Protein AF-A0A7T8KDV2-F1 (afdb_monomer)

Mean predicted aligned error: 8.44 Å

Radius of gyration: 12.41 Å; Cα contacts (8 Å, |Δi|>4): 200; chains: 1; bounding box: 33×28×31 Å

Organism: Caligus rogercresseyi (NCBI:txid217165)

Secondary structure (DSSP, 8-state):
-----SEEE-TTS------TTTTTT-TT--EEE--SS------TTTTTT-TT--EEE----SSTTHHHHHHHHHHH-TT--EEEEETTEEEE-S--

Sequence (96 aa):
FLTKLVKIDLSHNHIVSVTKRAFSSQKDLIDLNLENNKVNQINNMTFYGLSNLQVLISDPTTSRPFVDNLFFLRRSFRRLTSLGIESHTWIILPFL

InterPro domains:
  IPR001611 Leucine-rich repeat [PF13855] (4-56)
  IPR032675 Leucine-rich repeat domain superfamily [G3DSA:3.80.10.10] (1-92)

Nearest PDB structures (foldseek):
  5o0o-assembly1_E  TM=8.361E-01  e=2.273E-03  Mus musculus
  7r86-assembly2_B  TM=8.329E-01  e=1.995E-03  Mus musculus
  5o0o-assembly1_H  TM=8.334E-01  e=2.426E-03  Mus musculus
  5o0o-assembly1_D  TM=8.356E-01  e=2.950E-03  Mus musculus
  1ozn-assembly1_A  TM=8.254E-01  e=1.238E-02  Homo sapiens

Structure (mmCIF, N/CA/C/O backbone):
data_AF-A0A7T8KDV2-F1
#
_entry.id   AF-A0A7T8KDV2-F1
#
loop_
_atom_site.group_PDB
_atom_site.id
_atom_site.type_symbol
_atom_site.label_atom_id
_atom_site.label_alt_id
_atom_site.label_comp_id
_atom_site.label_asym_id
_atom_site.label_entity_id
_atom_site.label_seq_id
_atom_site.pdbx_PDB_ins_code
_atom_site.Cartn_x
_atom_site.Cartn_y
_atom_site.Cartn_z
_atom_site.occupancy
_atom_site.B_iso_or_equiv
_atom_site.auth_seq_id
_atom_site.auth_comp_id
_atom_site.auth_asym_id
_atom_site.auth_atom_id
_atom_site.pdbx_PDB_model_num
ATOM 1 N N . PHE A 1 1 ? -16.028 8.573 -0.883 1.00 56.28 1 PHE A N 1
ATOM 2 C CA . PHE A 1 1 ? -14.659 8.399 -0.356 1.00 56.28 1 PHE A CA 1
ATOM 3 C C . PHE A 1 1 ? -14.688 7.374 0.765 1.00 56.28 1 PHE A C 1
ATOM 5 O O . PHE A 1 1 ? -15.468 7.544 1.693 1.00 56.28 1 PHE A O 1
ATOM 12 N N . LEU A 1 2 ? -13.910 6.295 0.654 1.00 68.00 2 LEU A N 1
ATOM 13 C CA . LEU A 1 2 ? -13.855 5.235 1.664 1.00 68.00 2 LEU A CA 1
ATOM 14 C C . LEU A 1 2 ? -12.832 5.625 2.741 1.00 68.00 2 L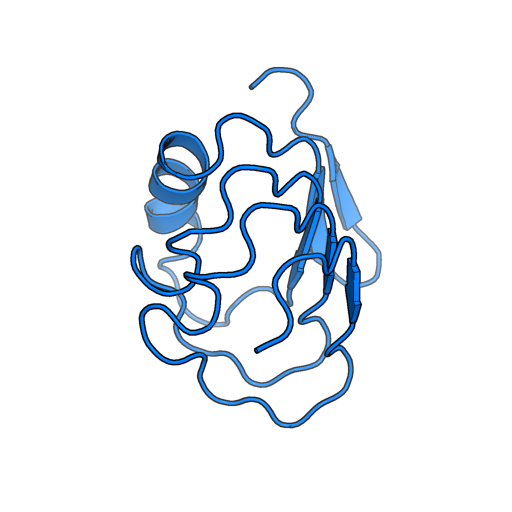EU A C 1
ATOM 16 O O . LEU A 1 2 ? -11.632 5.547 2.505 1.00 68.00 2 LEU A O 1
ATOM 20 N N . THR A 1 3 ? -13.300 6.102 3.895 1.00 80.50 3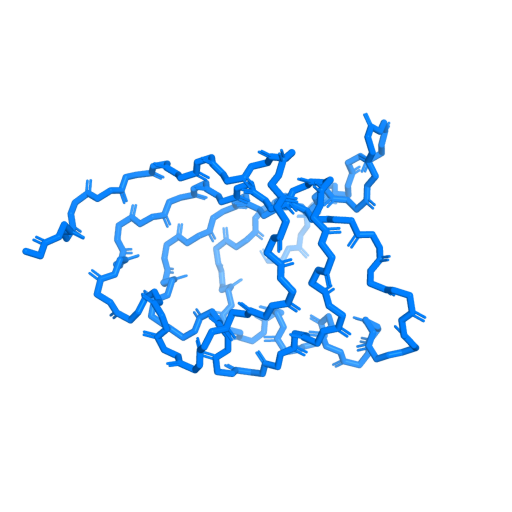 THR A N 1
ATOM 21 C CA . THR A 1 3 ? -12.432 6.622 4.973 1.00 80.50 3 THR A CA 1
ATOM 22 C C . THR A 1 3 ? -12.182 5.629 6.105 1.00 80.50 3 THR A C 1
ATOM 24 O O . THR A 1 3 ? -11.226 5.802 6.848 1.00 80.50 3 THR A O 1
ATOM 27 N N . LYS A 1 4 ? -13.005 4.580 6.216 1.00 85.62 4 LYS A N 1
ATOM 28 C CA . LYS A 1 4 ? -12.988 3.605 7.322 1.00 85.62 4 LYS A CA 1
ATOM 29 C C . LYS A 1 4 ? -12.459 2.226 6.915 1.00 85.62 4 LYS A C 1
ATOM 31 O O . LYS A 1 4 ? -12.851 1.213 7.487 1.00 85.62 4 LYS A O 1
ATOM 36 N N . LEU A 1 5 ? -11.646 2.163 5.861 1.00 87.00 5 LEU A N 1
ATOM 37 C CA . LEU A 1 5 ? -11.054 0.895 5.437 1.00 87.00 5 LEU A CA 1
ATOM 38 C C . LEU A 1 5 ? -10.004 0.469 6.456 1.0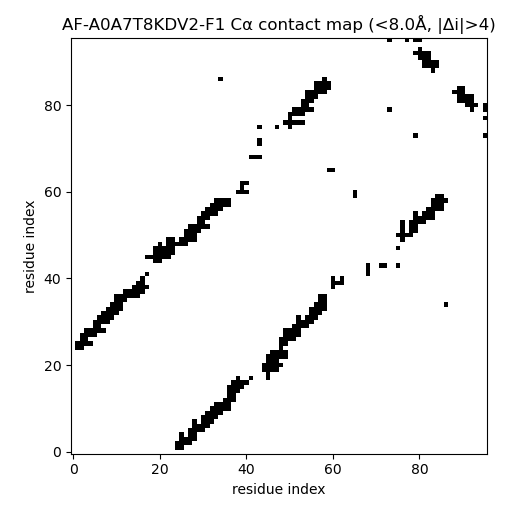0 87.00 5 LEU A C 1
ATOM 40 O O . LEU A 1 5 ? -9.088 1.232 6.737 1.00 87.00 5 LEU A O 1
ATOM 44 N N . VAL A 1 6 ? -10.149 -0.750 6.971 1.00 92.19 6 VAL A N 1
ATOM 45 C CA . VAL A 1 6 ? -9.213 -1.361 7.927 1.00 92.19 6 VAL A CA 1
ATOM 46 C C . VAL A 1 6 ? -8.203 -2.252 7.209 1.00 92.19 6 VAL A C 1
ATOM 48 O O . VAL A 1 6 ? -7.043 -2.317 7.608 1.00 92.19 6 VAL A O 1
ATOM 51 N N . LYS A 1 7 ? -8.628 -2.904 6.123 1.00 92.06 7 LYS A N 1
ATOM 52 C CA . LYS A 1 7 ? -7.792 -3.783 5.308 1.00 92.06 7 LYS A CA 1
ATOM 53 C C . LYS A 1 7 ? -7.999 -3.497 3.829 1.00 92.06 7 LYS A C 1
ATOM 55 O O . LYS A 1 7 ? -9.136 -3.280 3.405 1.00 92.06 7 LYS A O 1
ATOM 60 N N . ILE A 1 8 ? -6.915 -3.502 3.066 1.00 91.94 8 ILE A N 1
ATOM 61 C CA . ILE A 1 8 ? -6.923 -3.399 1.609 1.00 91.94 8 ILE A CA 1
ATOM 62 C C . ILE A 1 8 ? -6.037 -4.512 1.062 1.00 91.94 8 ILE A C 1
ATOM 64 O O . ILE A 1 8 ? -4.836 -4.535 1.320 1.00 91.94 8 ILE A O 1
ATOM 68 N N . ASP A 1 9 ? -6.642 -5.396 0.275 1.00 92.00 9 ASP A N 1
ATOM 69 C CA . ASP A 1 9 ? -5.926 -6.400 -0.502 1.00 92.00 9 ASP A CA 1
ATOM 70 C C . ASP A 1 9 ? -5.957 -6.008 -1.982 1.00 92.00 9 ASP A C 1
ATOM 72 O O . ASP A 1 9 ? -7.020 -5.932 -2.601 1.00 92.00 9 ASP A O 1
ATOM 76 N N . LEU A 1 10 ? -4.784 -5.681 -2.516 1.00 90.88 10 LEU A N 1
ATOM 77 C CA . LEU A 1 10 ? -4.543 -5.382 -3.925 1.00 90.88 10 LEU A CA 1
ATOM 78 C C . LEU A 1 10 ? -3.533 -6.366 -4.520 1.00 90.88 10 LEU A C 1
ATOM 80 O O . LEU A 1 10 ? -2.941 -6.0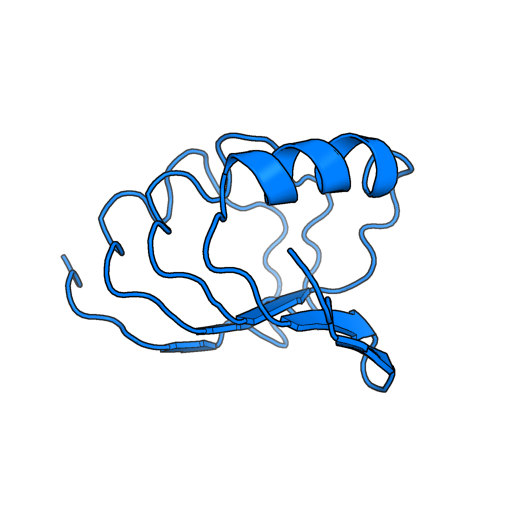79 -5.567 1.00 90.88 10 LEU A O 1
ATOM 84 N N . SER A 1 11 ? -3.318 -7.508 -3.869 1.00 91.19 11 SER A N 1
ATOM 85 C CA . SER A 1 11 ? -2.373 -8.510 -4.339 1.00 91.19 11 SER A CA 1
ATOM 86 C C . SER A 1 11 ? -2.762 -9.077 -5.708 1.00 91.19 11 SER A C 1
ATOM 88 O O . SER A 1 11 ? -3.919 -8.996 -6.127 1.00 91.19 11 SER A O 1
ATOM 90 N N . HIS A 1 12 ? -1.778 -9.611 -6.437 1.00 91.44 12 HIS A N 1
ATOM 91 C CA . HIS A 1 12 ? -1.971 -10.249 -7.748 1.00 91.44 12 HIS A CA 1
ATOM 92 C C . HIS A 1 12 ? -2.616 -9.341 -8.806 1.00 91.44 12 HIS A C 1
ATOM 94 O O . HIS A 1 12 ? -3.396 -9.783 -9.653 1.00 91.44 12 HIS A O 1
ATOM 100 N N . ASN A 1 13 ? -2.273 -8.056 -8.774 1.00 92.25 13 ASN A N 1
ATOM 101 C CA . ASN A 1 13 ? -2.709 -7.087 -9.768 1.00 92.25 13 ASN A CA 1
ATOM 102 C C . ASN A 1 13 ? -1.545 -6.635 -10.662 1.00 92.25 13 ASN A C 1
ATOM 104 O O . ASN A 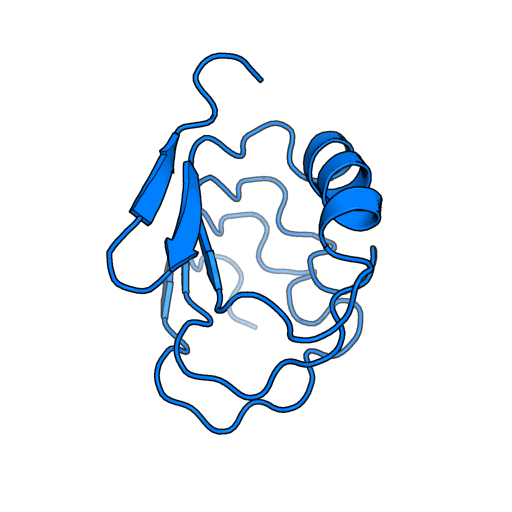1 13 ? -0.394 -7.046 -10.541 1.00 92.25 13 ASN A O 1
ATOM 108 N N . HIS A 1 14 ? -1.859 -5.761 -11.615 1.00 91.88 14 HIS A N 1
ATOM 109 C CA . HIS A 1 14 ? -0.883 -5.179 -12.535 1.00 91.88 14 HIS A CA 1
ATOM 110 C C . HIS A 1 14 ? -0.507 -3.749 -12.131 1.00 91.88 14 HIS A C 1
ATOM 112 O O . HIS A 1 14 ? -0.246 -2.910 -12.993 1.00 91.88 14 HIS A O 1
ATOM 118 N N . ILE A 1 15 ? -0.512 -3.438 -10.829 1.00 88.62 15 ILE A N 1
ATOM 119 C CA . ILE A 1 15 ? -0.218 -2.087 -10.347 1.00 88.62 15 ILE A CA 1
ATOM 120 C C . ILE A 1 15 ? 1.263 -1.807 -10.592 1.00 88.62 15 ILE A C 1
ATOM 122 O O . ILE A 1 15 ? 2.137 -2.438 -10.003 1.00 88.62 15 ILE A O 1
ATOM 126 N N . VAL A 1 16 ? 1.539 -0.861 -11.488 1.00 85.25 16 VAL A N 1
ATOM 127 C CA . VAL A 1 16 ? 2.905 -0.438 -11.837 1.00 85.25 16 VAL A CA 1
ATOM 128 C C . VAL A 1 16 ? 3.375 0.702 -10.937 1.00 85.25 16 VAL A C 1
ATOM 130 O O . VAL A 1 16 ? 4.556 0.812 -10.619 1.00 85.25 16 VAL A O 1
ATOM 133 N N . SER A 1 17 ? 2.455 1.563 -10.504 1.00 82.94 17 SER A N 1
ATOM 134 C CA . SER A 1 17 ? 2.764 2.693 -9.636 1.00 82.94 17 SER A CA 1
ATOM 135 C C . SER A 1 17 ? 1.621 2.987 -8.675 1.00 82.94 17 SER A C 1
ATOM 137 O O . SER A 1 17 ? 0.446 2.798 -8.986 1.00 82.94 17 SER A O 1
ATOM 139 N N . VAL A 1 18 ? 1.986 3.479 -7.494 1.00 84.12 18 VAL A N 1
ATOM 140 C CA . VAL A 1 18 ? 1.051 4.045 -6.525 1.00 84.12 18 VAL A CA 1
ATOM 141 C C . VAL A 1 18 ? 1.258 5.553 -6.534 1.00 84.12 18 VAL A C 1
ATOM 143 O O . VAL A 1 18 ? 2.358 6.047 -6.270 1.00 84.12 18 VAL A O 1
ATOM 146 N N . THR A 1 19 ? 0.208 6.298 -6.874 1.00 83.56 19 THR A N 1
ATOM 147 C CA . THR A 1 19 ? 0.278 7.758 -6.952 1.00 83.56 19 THR A CA 1
ATOM 148 C C . THR A 1 19 ? 0.539 8.374 -5.578 1.00 83.56 19 THR A C 1
ATOM 150 O O . THR A 1 19 ? 0.177 7.835 -4.529 1.00 83.56 19 THR A O 1
ATOM 153 N N . LYS A 1 20 ? 1.188 9.544 -5.568 1.00 83.38 20 LYS A N 1
ATOM 154 C CA . LYS A 1 20 ? 1.448 10.291 -4.331 1.00 83.38 20 LYS A CA 1
ATOM 155 C C . LYS A 1 20 ? 0.131 10.512 -3.586 1.00 83.38 20 LYS A C 1
ATOM 157 O O . LYS A 1 20 ? -0.831 10.979 -4.189 1.00 83.38 20 LYS A O 1
ATOM 162 N N . ARG A 1 21 ? 0.111 10.239 -2.276 1.00 85.44 21 ARG A N 1
ATOM 163 C CA . ARG A 1 21 ? -1.066 10.444 -1.410 1.00 85.44 21 ARG A CA 1
ATOM 164 C C . ARG A 1 21 ? -2.310 9.631 -1.810 1.00 85.44 21 ARG A C 1
ATOM 166 O O . ARG A 1 21 ? -3.403 9.983 -1.359 1.00 85.44 21 ARG A O 1
ATOM 173 N N . ALA A 1 22 ? -2.159 8.543 -2.576 1.00 85.69 22 ALA A N 1
ATOM 174 C CA . ALA A 1 22 ? -3.264 7.640 -2.929 1.00 85.69 22 ALA A CA 1
ATOM 175 C C . ALA A 1 22 ? -4.061 7.166 -1.699 1.00 85.69 22 ALA A C 1
ATOM 177 O O . ALA A 1 22 ? -5.280 7.012 -1.763 1.00 85.69 22 ALA A O 1
ATOM 178 N N . PHE A 1 23 ? -3.372 7.016 -0.562 1.00 86.81 23 PHE A N 1
ATOM 179 C CA . PHE A 1 23 ? -3.949 6.562 0.700 1.00 86.81 23 PHE A CA 1
ATOM 180 C C . PHE A 1 23 ? -4.109 7.660 1.771 1.00 86.81 23 PHE A C 1
ATOM 182 O O . PHE A 1 23 ? -4.218 7.378 2.964 1.00 86.81 23 PHE A O 1
ATOM 189 N N . SER A 1 24 ? -4.132 8.934 1.368 1.00 88.38 24 SER A N 1
ATOM 190 C CA . SER A 1 24 ? -4.127 10.064 2.313 1.00 88.38 24 SER A CA 1
ATOM 191 C C . SER A 1 24 ? -5.362 10.189 3.204 1.00 88.38 24 SER A C 1
ATOM 193 O O . SER A 1 24 ? -5.298 10.842 4.246 1.00 88.38 24 SER A O 1
ATOM 195 N N . SER A 1 25 ? -6.475 9.570 2.817 1.00 88.62 25 SER A N 1
ATOM 196 C CA . SER A 1 25 ? -7.733 9.594 3.571 1.00 88.62 25 SER A CA 1
ATOM 197 C C . SER A 1 25 ? -7.957 8.321 4.397 1.00 88.62 25 SER A C 1
ATOM 199 O O . SER A 1 25 ? -8.916 8.253 5.162 1.00 88.62 25 SER A O 1
ATOM 201 N N . GLN A 1 26 ? -7.078 7.325 4.273 1.00 89.12 26 GLN A N 1
ATOM 202 C CA . GLN A 1 26 ? -7.211 5.981 4.830 1.00 89.12 26 GLN A CA 1
ATOM 203 C C . GLN A 1 26 ? -6.457 5.876 6.162 1.00 89.12 26 GLN A C 1
ATOM 205 O O . GLN A 1 26 ? -5.588 5.028 6.353 1.00 89.12 26 GLN A O 1
ATOM 210 N N . LYS A 1 27 ? -6.790 6.772 7.096 1.00 89.62 27 LYS A N 1
ATOM 211 C CA . LYS A 1 27 ? -6.127 6.860 8.408 1.00 89.62 27 LYS A CA 1
ATOM 212 C C . LYS A 1 27 ? -6.340 5.616 9.265 1.00 89.62 27 LYS A C 1
ATOM 214 O O . LYS A 1 27 ? -5.490 5.320 10.096 1.00 89.62 27 LYS A O 1
ATOM 219 N N . ASP A 1 28 ? -7.447 4.909 9.056 1.00 91.62 28 ASP A N 1
ATOM 220 C CA . ASP A 1 28 ? -7.841 3.724 9.827 1.00 91.62 28 ASP A CA 1
ATOM 221 C C . ASP A 1 28 ? -7.279 2.415 9.252 1.00 91.62 28 ASP A C 1
ATOM 223 O O . ASP A 1 28 ? -7.523 1.347 9.811 1.00 91.62 28 ASP A O 1
ATOM 227 N N . LEU A 1 29 ? -6.526 2.482 8.148 1.00 92.19 29 LEU A N 1
ATOM 228 C CA . LEU A 1 29 ? -5.983 1.295 7.502 1.00 92.19 29 LEU A CA 1
ATOM 229 C C . LEU A 1 29 ? -4.888 0.670 8.367 1.00 92.19 29 LEU A C 1
ATOM 231 O O . LEU A 1 29 ? -3.930 1.341 8.747 1.00 92.19 29 LEU A O 1
ATOM 235 N N . ILE A 1 30 ? -5.042 -0.621 8.640 1.00 91.81 30 ILE A N 1
ATOM 236 C CA . ILE A 1 30 ? -4.143 -1.442 9.454 1.00 91.81 30 ILE A CA 1
ATOM 237 C C . ILE A 1 30 ? -3.320 -2.380 8.569 1.00 91.81 30 ILE A C 1
ATOM 239 O O . ILE A 1 30 ? -2.148 -2.613 8.861 1.00 91.81 30 ILE A O 1
ATOM 243 N N . ASP A 1 31 ? -3.924 -2.889 7.498 1.00 91.19 31 ASP A N 1
ATOM 244 C CA . ASP A 1 31 ? -3.386 -3.965 6.667 1.00 91.19 31 ASP A CA 1
ATOM 245 C C . ASP A 1 31 ? -3.442 -3.567 5.186 1.00 91.19 31 ASP A C 1
ATOM 247 O O . ASP A 1 31 ? -4.513 -3.220 4.671 1.00 91.19 31 ASP A O 1
ATOM 251 N N . LEU A 1 32 ? -2.286 -3.571 4.522 1.00 89.75 32 LEU A N 1
ATOM 252 C CA . LEU A 1 32 ? -2.156 -3.299 3.095 1.00 89.75 32 LEU A CA 1
ATOM 253 C C . LEU A 1 32 ? -1.331 -4.397 2.426 1.00 89.75 32 LEU A C 1
ATOM 255 O O . LEU A 1 32 ? -0.132 -4.522 2.684 1.00 89.75 32 LEU A O 1
ATOM 259 N N . ASN A 1 33 ? -1.964 -5.120 1.504 1.00 89.44 33 ASN A N 1
ATOM 260 C CA . ASN A 1 33 ? -1.305 -6.113 0.670 1.00 89.44 33 ASN A CA 1
ATOM 261 C C . ASN A 1 33 ? -1.153 -5.608 -0.776 1.00 89.44 33 ASN A C 1
ATOM 263 O O . ASN A 1 33 ? -2.137 -5.291 -1.446 1.00 89.44 33 ASN A O 1
ATOM 267 N N . LEU A 1 34 ? 0.092 -5.519 -1.239 1.00 87.69 34 LEU A N 1
ATOM 268 C CA . LEU A 1 34 ? 0.512 -5.157 -2.595 1.00 87.69 34 LEU A CA 1
ATOM 269 C C . LEU A 1 34 ? 1.363 -6.264 -3.243 1.00 87.69 34 LEU A C 1
ATOM 271 O O . LEU A 1 34 ? 2.001 -6.011 -4.263 1.00 87.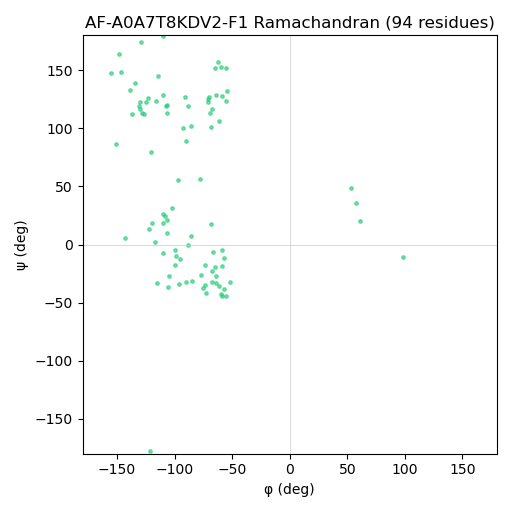69 34 LEU A O 1
ATOM 275 N N . GLU A 1 35 ? 1.394 -7.465 -2.668 1.00 87.00 35 GLU A N 1
ATOM 276 C CA . GLU A 1 35 ? 2.141 -8.614 -3.191 1.00 87.00 35 GLU A CA 1
ATOM 277 C C . GLU A 1 35 ? 1.753 -8.946 -4.639 1.00 87.00 35 GLU A C 1
ATOM 279 O O . GLU A 1 35 ? 0.629 -8.694 -5.077 1.00 87.00 35 GLU A O 1
ATOM 284 N N . ASN A 1 36 ? 2.675 -9.525 -5.401 1.00 87.00 36 ASN A N 1
ATOM 285 C CA . ASN A 1 36 ? 2.476 -9.922 -6.790 1.00 87.00 36 ASN A CA 1
ATOM 286 C C . ASN A 1 36 ? 1.954 -8.768 -7.662 1.00 87.00 36 ASN A C 1
ATOM 288 O O . ASN A 1 36 ? 0.988 -8.913 -8.413 1.00 87.00 36 ASN A O 1
ATOM 292 N N . ASN A 1 37 ? 2.604 -7.608 -7.551 1.00 86.75 37 ASN A N 1
ATOM 293 C CA . ASN A 1 37 ? 2.378 -6.445 -8.409 1.00 86.75 37 ASN A CA 1
ATOM 294 C C . ASN A 1 37 ? 3.673 -6.038 -9.127 1.00 86.75 37 ASN A C 1
ATOM 296 O O . ASN A 1 37 ? 4.719 -6.664 -9.009 1.00 86.75 37 ASN A O 1
ATOM 300 N N . LYS A 1 38 ? 3.619 -4.960 -9.914 1.00 84.31 38 LYS A N 1
ATOM 301 C CA . LYS A 1 38 ? 4.773 -4.419 -10.651 1.00 84.31 38 LYS A CA 1
ATOM 302 C C . LYS A 1 38 ? 5.233 -3.077 -10.081 1.00 84.31 38 LYS A C 1
ATOM 304 O O . LYS A 1 38 ? 5.783 -2.256 -10.815 1.00 84.31 38 LYS A O 1
ATOM 309 N N . VAL A 1 39 ? 4.980 -2.838 -8.790 1.00 80.56 39 VAL A N 1
ATOM 310 C CA . VAL A 1 39 ? 5.304 -1.574 -8.119 1.00 80.56 39 VAL A CA 1
ATOM 311 C C . VAL A 1 39 ? 6.821 -1.450 -8.014 1.00 80.56 39 VAL A C 1
ATOM 313 O O . VAL A 1 39 ? 7.464 -2.053 -7.163 1.00 80.56 39 VAL A O 1
ATOM 316 N N . ASN A 1 40 ? 7.404 -0.659 -8.908 1.00 69.81 40 ASN A N 1
ATOM 317 C CA . ASN A 1 40 ? 8.855 -0.517 -9.038 1.00 69.81 40 ASN A CA 1
ATOM 318 C C . ASN A 1 40 ? 9.425 0.684 -8.265 1.00 69.81 40 ASN A C 1
ATOM 320 O O . ASN A 1 40 ? 10.642 0.786 -8.098 1.00 69.81 40 ASN A O 1
ATOM 324 N N . GLN A 1 41 ? 8.563 1.588 -7.791 1.00 68.38 41 GLN A N 1
ATOM 325 C CA . GLN A 1 41 ? 8.948 2.804 -7.082 1.00 68.38 41 GLN A CA 1
ATOM 326 C C . GLN A 1 41 ? 8.051 3.043 -5.866 1.00 68.38 41 GLN A C 1
ATOM 328 O O . GLN A 1 41 ? 6.876 3.388 -5.991 1.00 68.38 41 GLN A O 1
ATOM 333 N N . ILE A 1 42 ? 8.644 2.927 -4.679 1.00 73.19 42 ILE A N 1
ATOM 334 C CA . ILE A 1 42 ? 8.057 3.369 -3.412 1.00 73.19 42 ILE A CA 1
ATOM 335 C C . ILE A 1 42 ? 8.852 4.588 -2.939 1.00 73.19 42 ILE A C 1
ATOM 337 O O . ILE A 1 42 ? 10.080 4.552 -2.884 1.00 73.19 42 ILE A O 1
ATOM 341 N N . ASN A 1 43 ? 8.159 5.681 -2.616 1.00 70.50 43 ASN A N 1
ATOM 342 C CA . ASN A 1 43 ? 8.763 6.889 -2.053 1.00 70.50 43 ASN A CA 1
ATOM 343 C C . ASN A 1 43 ? 8.026 7.335 -0.780 1.00 70.50 43 ASN A C 1
ATOM 345 O O . ASN A 1 43 ? 6.982 6.797 -0.412 1.00 70.50 43 ASN A O 1
ATOM 349 N N . ASN A 1 44 ? 8.553 8.362 -0.115 1.00 68.56 44 ASN A N 1
ATOM 350 C CA . ASN A 1 44 ? 8.013 8.896 1.139 1.00 68.56 44 ASN A CA 1
ATOM 351 C C . ASN A 1 44 ? 6.552 9.397 1.068 1.00 68.56 44 ASN A C 1
ATOM 353 O O . ASN A 1 44 ? 5.906 9.537 2.103 1.00 68.56 44 ASN A O 1
ATOM 357 N N . MET A 1 45 ? 6.015 9.676 -0.122 1.00 78.44 45 MET A N 1
ATOM 358 C CA . MET A 1 45 ? 4.632 10.126 -0.317 1.00 78.44 45 MET A CA 1
ATOM 359 C C . MET A 1 45 ? 3.680 9.001 -0.736 1.00 78.44 45 MET A C 1
ATOM 361 O O . MET A 1 45 ? 2.467 9.227 -0.746 1.00 78.44 45 MET A O 1
ATOM 365 N N . THR A 1 46 ? 4.196 7.816 -1.073 1.00 77.12 46 THR A N 1
ATOM 366 C CA . THR A 1 46 ? 3.400 6.656 -1.502 1.00 77.12 46 THR A CA 1
ATOM 367 C C . THR A 1 46 ? 2.400 6.234 -0.425 1.00 77.12 46 THR A C 1
ATOM 369 O O . THR A 1 46 ? 1.229 6.012 -0.718 1.00 77.12 46 THR A O 1
ATOM 372 N N . PHE A 1 47 ? 2.830 6.226 0.837 1.00 81.06 47 PHE A N 1
ATOM 373 C CA . PHE A 1 47 ? 2.014 5.797 1.974 1.00 81.06 47 PHE A CA 1
ATOM 374 C C . PHE A 1 47 ? 1.598 6.935 2.914 1.00 81.06 47 PHE A C 1
ATOM 376 O O . PHE A 1 47 ? 1.232 6.722 4.070 1.00 81.06 47 PHE A O 1
ATOM 383 N N . TYR A 1 48 ? 1.667 8.176 2.434 1.00 83.00 48 TYR A N 1
ATOM 384 C CA . TYR A 1 48 ? 1.272 9.329 3.231 1.00 83.00 48 TYR A CA 1
ATOM 385 C C . TYR A 1 48 ? -0.194 9.212 3.676 1.00 83.00 48 TYR A C 1
ATOM 387 O O . TYR A 1 48 ? -1.076 9.042 2.837 1.00 83.00 48 TYR A O 1
ATOM 395 N N . GLY A 1 49 ? -0.442 9.363 4.981 1.00 82.75 49 GLY A N 1
ATOM 396 C CA . GLY A 1 49 ? -1.774 9.293 5.599 1.00 82.75 49 GLY A CA 1
ATOM 397 C C . GLY A 1 49 ? -2.127 7.946 6.234 1.00 82.75 49 GLY A C 1
ATOM 398 O O . GLY A 1 49 ? -3.072 7.894 7.017 1.00 82.75 49 GLY A O 1
ATOM 399 N N . LEU A 1 50 ? -1.333 6.897 5.993 1.00 85.69 50 LEU A N 1
ATOM 400 C CA . LEU A 1 50 ? -1.495 5.565 6.586 1.00 85.69 50 LEU A CA 1
ATOM 401 C C . LEU A 1 50 ? -0.979 5.499 8.038 1.00 85.69 50 LEU A C 1
ATOM 403 O O . LEU A 1 50 ? -0.095 4.719 8.382 1.00 85.69 50 LEU A O 1
ATOM 407 N N . SER A 1 51 ? -1.506 6.363 8.906 1.00 86.00 51 SER A N 1
ATOM 408 C CA . SER A 1 51 ? -0.992 6.569 10.269 1.00 86.00 51 SER A CA 1
ATOM 409 C C . SER A 1 51 ? -1.171 5.373 11.210 1.00 86.00 51 SER A C 1
ATOM 411 O O . SER A 1 51 ? -0.439 5.276 12.195 1.00 86.00 51 SER A O 1
ATOM 413 N N . ASN A 1 52 ? -2.124 4.482 10.923 1.00 88.69 52 ASN A N 1
ATOM 414 C CA . ASN A 1 52 ? -2.402 3.287 11.721 1.00 88.69 52 ASN A CA 1
ATOM 415 C C . ASN A 1 52 ? -1.939 1.981 11.064 1.00 88.69 52 ASN A C 1
ATOM 417 O O . ASN A 1 52 ? -2.271 0.918 11.587 1.00 88.69 52 ASN A O 1
ATOM 421 N N . LEU A 1 53 ? -1.173 2.043 9.968 1.00 87.00 53 LEU A N 1
ATOM 422 C CA . LEU A 1 53 ? -0.717 0.838 9.282 1.00 87.00 53 LEU A CA 1
ATOM 423 C C . LEU A 1 53 ? 0.208 0.027 10.193 1.00 87.00 53 LEU A C 1
ATOM 425 O O . LEU A 1 53 ? 1.168 0.562 10.753 1.00 87.00 53 LEU A O 1
ATOM 429 N N . GLN A 1 54 ? -0.106 -1.257 10.330 1.00 87.50 54 GLN A N 1
ATOM 430 C CA . GLN A 1 54 ? 0.633 -2.216 11.152 1.00 87.50 54 GLN A CA 1
ATOM 431 C C . GLN A 1 54 ? 1.264 -3.311 10.300 1.00 87.50 54 GLN A C 1
ATOM 433 O O . GLN A 1 54 ? 2.355 -3.777 10.626 1.00 87.50 54 GLN A O 1
ATOM 438 N N . VAL A 1 55 ? 0.593 -3.683 9.207 1.00 85.00 55 VAL A N 1
ATOM 439 C CA . VAL A 1 55 ? 1.012 -4.745 8.297 1.00 85.00 55 VAL A CA 1
ATOM 440 C C . VAL A 1 55 ? 1.104 -4.184 6.882 1.00 85.00 55 VAL A C 1
ATOM 442 O O . VAL A 1 55 ? 0.134 -3.643 6.350 1.00 85.00 55 VAL A O 1
ATOM 445 N N . LEU A 1 56 ? 2.287 -4.313 6.284 1.00 84.81 56 LEU A N 1
ATOM 446 C CA . LEU A 1 56 ? 2.522 -4.066 4.865 1.00 84.81 56 LEU A CA 1
ATOM 447 C C . LEU A 1 56 ? 3.115 -5.333 4.249 1.00 84.81 56 LEU A C 1
ATOM 449 O O . LEU A 1 56 ? 4.136 -5.828 4.728 1.00 84.81 56 LEU A O 1
ATOM 453 N N . ILE A 1 57 ? 2.485 -5.827 3.188 1.00 84.81 57 ILE A N 1
ATOM 454 C CA . ILE A 1 57 ? 2.984 -6.943 2.381 1.00 84.81 57 ILE A CA 1
ATOM 455 C C . ILE A 1 57 ? 3.249 -6.401 0.979 1.00 84.81 57 ILE A C 1
ATOM 457 O O . ILE A 1 57 ? 2.360 -5.814 0.361 1.00 84.81 57 ILE A O 1
ATOM 461 N N . SER A 1 58 ? 4.473 -6.539 0.483 1.00 80.69 58 SER A N 1
ATOM 462 C CA . SER A 1 58 ? 4.840 -6.118 -0.871 1.00 80.69 58 SER A CA 1
ATOM 463 C C . SER A 1 58 ? 6.043 -6.906 -1.363 1.00 80.69 58 SER A C 1
ATOM 465 O O . SER A 1 58 ? 6.938 -7.190 -0.569 1.00 80.69 58 SER A O 1
ATOM 467 N N . ASP A 1 59 ? 6.111 -7.163 -2.668 1.00 76.50 59 ASP A N 1
ATOM 468 C CA . ASP A 1 59 ? 7.265 -7.831 -3.273 1.00 76.50 59 ASP A CA 1
ATOM 469 C C . ASP A 1 59 ? 8.562 -7.036 -3.037 1.00 76.50 59 ASP A C 1
ATOM 471 O O . ASP A 1 59 ? 8.518 -5.798 -2.931 1.00 76.50 59 ASP A O 1
ATOM 475 N N . 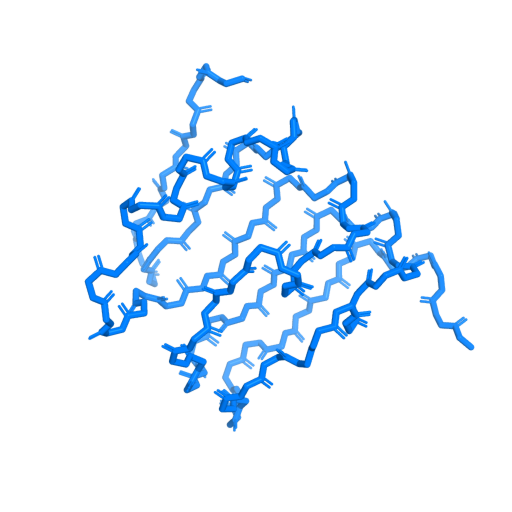PRO A 1 60 ? 9.735 -7.702 -3.014 1.00 63.31 60 PRO A N 1
ATOM 476 C CA . PRO A 1 60 ? 11.006 -7.009 -2.945 1.00 63.31 60 PRO A CA 1
ATOM 477 C C . PRO A 1 60 ? 11.121 -6.149 -4.201 1.00 63.31 60 PRO A C 1
ATOM 479 O O . PRO A 1 60 ? 11.310 -6.651 -5.311 1.00 63.31 60 PRO A O 1
ATOM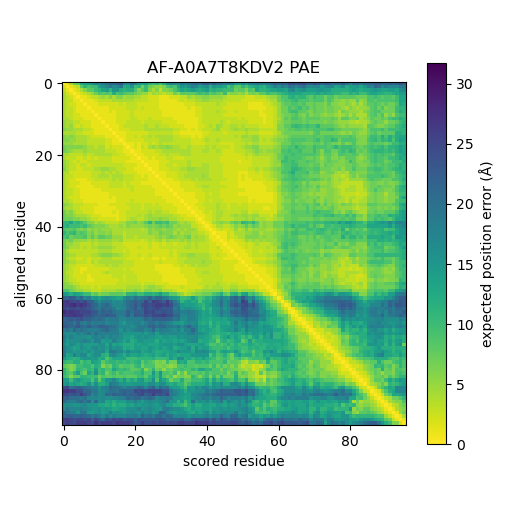 482 N N . THR A 1 61 ? 10.964 -4.834 -4.047 1.00 56.75 61 THR A N 1
ATOM 483 C CA . THR A 1 61 ? 11.088 -3.911 -5.173 1.00 56.75 61 THR A CA 1
ATOM 484 C C . THR A 1 61 ? 12.460 -4.141 -5.799 1.00 56.75 61 THR A C 1
ATOM 486 O O . THR A 1 61 ? 13.470 -4.013 -5.110 1.00 56.75 61 THR A O 1
ATOM 489 N N . THR A 1 62 ? 12.531 -4.461 -7.091 1.00 45.75 62 THR A N 1
ATOM 490 C CA . THR A 1 62 ? 13.781 -4.800 -7.803 1.00 45.75 62 THR A CA 1
ATOM 491 C C . THR A 1 62 ? 14.755 -3.626 -7.969 1.00 45.75 62 THR A C 1
ATOM 493 O O . THR A 1 62 ? 15.683 -3.681 -8.773 1.00 45.75 62 THR A O 1
ATOM 496 N N . SER A 1 63 ? 14.601 -2.552 -7.195 1.00 45.97 63 SER A N 1
ATOM 497 C CA . SER A 1 63 ? 15.567 -1.471 -7.131 1.00 45.97 63 SER A CA 1
ATOM 498 C C . SER A 1 63 ? 16.193 -1.400 -5.738 1.00 45.97 63 SER A C 1
ATOM 500 O O . SER A 1 63 ? 15.565 -1.634 -4.707 1.00 45.97 63 SER A O 1
ATOM 502 N N . ARG A 1 64 ? 17.474 -1.040 -5.719 1.00 45.69 64 ARG A N 1
ATOM 503 C CA . ARG A 1 64 ? 18.329 -0.881 -4.540 1.00 45.69 64 ARG A CA 1
ATOM 504 C C . ARG A 1 64 ? 17.902 0.146 -3.450 1.00 45.69 64 ARG A C 1
ATOM 506 O O . ARG A 1 64 ? 18.586 0.125 -2.432 1.00 45.69 64 ARG A O 1
ATOM 513 N N . PRO A 1 65 ? 16.840 0.992 -3.525 1.00 49.56 65 PRO A N 1
ATOM 514 C CA . PRO A 1 65 ? 16.510 1.914 -2.436 1.00 49.56 65 PRO A CA 1
ATOM 515 C C . PRO A 1 65 ? 15.637 1.317 -1.319 1.00 49.56 65 PRO A C 1
ATOM 517 O O . PRO A 1 65 ? 15.212 2.065 -0.445 1.00 49.56 65 PRO A O 1
ATOM 520 N N . PHE A 1 66 ? 15.349 0.009 -1.285 1.00 52.31 66 PHE A N 1
ATOM 521 C CA . PHE A 1 66 ? 14.532 -0.571 -0.203 1.00 52.31 66 PHE A CA 1
ATOM 522 C C . PHE A 1 66 ? 15.180 -0.393 1.189 1.00 52.31 66 PHE A C 1
ATOM 524 O O . PHE A 1 66 ? 14.481 -0.091 2.151 1.00 52.31 66 PHE A O 1
ATOM 531 N N . VAL A 1 67 ? 16.515 -0.457 1.297 1.00 50.62 67 VAL A N 1
ATOM 532 C CA . VAL A 1 67 ? 17.242 -0.219 2.565 1.00 50.62 67 VAL A CA 1
ATOM 533 C C . VAL A 1 67 ? 17.246 1.256 2.971 1.00 50.62 67 VAL A C 1
ATOM 535 O O . VAL A 1 67 ? 16.984 1.572 4.131 1.00 50.62 67 VAL A O 1
ATOM 538 N N . ASP A 1 68 ? 17.437 2.172 2.021 1.00 53.22 68 ASP A N 1
ATOM 539 C CA . ASP A 1 68 ? 17.367 3.613 2.298 1.00 53.22 68 ASP A CA 1
ATOM 540 C C . ASP A 1 68 ? 15.933 4.045 2.654 1.00 53.22 68 ASP A C 1
ATOM 542 O O . ASP A 1 68 ? 15.716 4.909 3.507 1.00 53.22 68 ASP A O 1
ATOM 546 N N . ASN A 1 69 ? 14.936 3.375 2.066 1.00 54.41 69 ASN A N 1
ATOM 547 C CA . ASN A 1 69 ? 13.518 3.567 2.354 1.00 54.41 69 ASN A CA 1
ATOM 548 C C . ASN A 1 69 ? 13.055 2.913 3.659 1.00 54.41 69 ASN A C 1
ATOM 550 O O . ASN A 1 69 ? 12.132 3.440 4.277 1.00 54.41 69 ASN A O 1
ATOM 554 N N . LEU A 1 70 ? 13.699 1.847 4.142 1.00 55.19 70 LEU A N 1
ATOM 555 C CA . LEU A 1 70 ? 13.379 1.225 5.436 1.00 55.19 70 LEU A CA 1
ATOM 556 C C . LEU A 1 70 ? 13.490 2.233 6.595 1.00 55.19 70 LEU A C 1
ATOM 558 O O . LEU A 1 70 ? 12.621 2.279 7.470 1.00 55.19 70 LEU A O 1
ATOM 562 N N . PHE A 1 71 ? 14.484 3.128 6.560 1.00 55.41 71 PHE A N 1
ATOM 563 C CA . PHE A 1 71 ? 14.601 4.222 7.533 1.00 55.41 71 PHE A CA 1
ATOM 564 C C . PHE A 1 71 ? 13.437 5.228 7.452 1.00 55.41 71 PHE A C 1
ATOM 566 O O . PHE A 1 71 ? 13.010 5.773 8.477 1.00 55.41 71 PHE A O 1
ATOM 573 N N . PHE A 1 72 ? 12.886 5.465 6.257 1.00 58.66 72 PHE A N 1
ATOM 574 C CA . PHE A 1 72 ? 11.700 6.305 6.065 1.00 58.66 72 PHE A CA 1
ATOM 575 C C . PHE A 1 72 ? 10.410 5.608 6.492 1.00 58.66 72 PHE A C 1
ATOM 577 O O . PHE A 1 72 ? 9.549 6.268 7.082 1.00 58.66 72 PHE A O 1
ATOM 584 N N . LEU A 1 73 ? 10.285 4.300 6.249 1.00 58.25 73 LEU A N 1
ATOM 585 C CA . LEU A 1 73 ? 9.173 3.492 6.747 1.00 58.25 73 LEU A CA 1
ATOM 586 C C . LEU A 1 73 ? 9.130 3.568 8.278 1.00 58.25 73 LEU A C 1
ATOM 588 O O . LEU A 1 73 ? 8.087 3.899 8.833 1.00 58.25 73 LEU A O 1
ATOM 592 N N . ARG A 1 74 ? 10.282 3.449 8.954 1.00 58.91 74 ARG A N 1
ATOM 593 C CA . ARG A 1 74 ? 10.394 3.644 10.412 1.00 58.91 74 ARG A CA 1
ATOM 594 C C . ARG A 1 74 ? 9.869 5.004 10.883 1.00 58.91 74 ARG A C 1
ATOM 596 O O . ARG A 1 74 ? 9.197 5.100 11.905 1.00 58.91 74 ARG A O 1
ATOM 603 N N . ARG A 1 75 ? 10.204 6.090 10.175 1.00 59.47 75 ARG A N 1
ATOM 604 C CA . ARG A 1 75 ? 9.751 7.447 10.544 1.00 59.47 75 ARG A CA 1
ATOM 605 C C . ARG A 1 75 ? 8.273 7.689 10.239 1.00 59.47 75 ARG A C 1
ATOM 607 O O . ARG A 1 75 ? 7.628 8.430 10.979 1.00 59.47 75 ARG A O 1
ATOM 614 N N . SER A 1 76 ? 7.765 7.106 9.158 1.00 61.97 76 SER A N 1
ATOM 615 C CA . SER A 1 76 ? 6.399 7.338 8.674 1.00 61.97 76 SER A CA 1
ATOM 616 C C . SER A 1 76 ? 5.378 6.439 9.370 1.00 61.97 76 SER A C 1
ATOM 618 O O . SER A 1 76 ? 4.251 6.870 9.599 1.00 61.97 76 SER A O 1
ATOM 620 N N . PHE A 1 77 ? 5.785 5.234 9.772 1.00 64.19 77 PHE A N 1
ATOM 621 C CA . PHE A 1 77 ? 4.920 4.219 10.358 1.00 64.19 77 PHE A CA 1
ATOM 622 C C . PHE A 1 77 ? 5.375 3.832 11.761 1.00 64.19 77 PHE A C 1
ATOM 624 O O . PHE A 1 77 ? 5.973 2.786 11.990 1.00 64.19 77 PHE A O 1
ATOM 631 N N . ARG A 1 78 ? 5.032 4.669 12.741 1.00 67.19 78 ARG A N 1
ATOM 632 C CA . ARG A 1 78 ? 5.339 4.414 14.161 1.00 67.19 78 ARG A CA 1
ATOM 633 C C . ARG A 1 78 ? 4.602 3.209 14.762 1.00 67.19 78 ARG A C 1
ATOM 635 O O . ARG A 1 78 ? 4.803 2.906 15.927 1.00 67.19 78 ARG A O 1
ATOM 642 N N . ARG A 1 79 ? 3.683 2.605 14.008 1.00 70.69 79 ARG A N 1
ATOM 643 C CA . ARG A 1 79 ? 2.846 1.473 14.422 1.00 70.69 79 ARG A CA 1
ATOM 644 C C . ARG A 1 79 ? 3.107 0.215 13.589 1.00 70.69 79 ARG A C 1
ATOM 646 O O . ARG A 1 79 ? 2.416 -0.772 13.806 1.00 70.69 79 ARG A O 1
ATOM 653 N N . LEU A 1 80 ? 4.054 0.245 12.645 1.00 69.06 80 LEU A N 1
ATOM 654 C CA . LEU A 1 80 ? 4.351 -0.913 11.803 1.00 69.06 80 LEU A CA 1
ATOM 655 C C . LEU A 1 80 ? 4.965 -2.021 12.660 1.00 69.06 80 LEU A C 1
ATOM 657 O O . LEU A 1 80 ? 6.047 -1.842 13.209 1.00 69.06 80 LEU A O 1
ATOM 661 N N . THR A 1 81 ? 4.279 -3.154 12.765 1.00 68.81 81 THR A N 1
ATOM 662 C CA . THR A 1 81 ? 4.728 -4.310 13.556 1.00 68.81 81 THR A CA 1
ATOM 663 C C . THR A 1 81 ? 5.261 -5.429 12.670 1.00 68.81 81 THR A C 1
ATOM 665 O O . THR A 1 81 ? 6.104 -6.216 13.100 1.00 68.81 81 THR A O 1
ATOM 668 N N . SER A 1 82 ? 4.780 -5.501 11.426 1.00 68.00 82 SER A N 1
ATOM 669 C CA . SER A 1 82 ? 5.093 -6.584 10.497 1.00 68.00 82 SER A CA 1
ATOM 670 C C . SER A 1 82 ? 5.337 -6.045 9.091 1.00 68.00 82 SER A C 1
ATOM 672 O O . SER A 1 82 ? 4.546 -5.256 8.570 1.00 68.00 82 SER A O 1
ATOM 674 N N . LEU A 1 83 ? 6.419 -6.507 8.466 1.00 72.44 83 LEU A N 1
ATOM 675 C CA . LEU A 1 83 ? 6.735 -6.239 7.066 1.00 72.44 83 LEU A CA 1
ATOM 676 C C . LEU A 1 83 ? 6.978 -7.575 6.353 1.00 72.44 83 LEU A C 1
ATOM 678 O O . LEU A 1 83 ? 7.945 -8.277 6.653 1.00 72.44 83 LEU A O 1
ATOM 682 N N . GLY A 1 84 ? 6.084 -7.938 5.435 1.00 66.94 84 GLY A N 1
ATOM 683 C CA . GLY A 1 84 ? 6.256 -9.095 4.554 1.00 66.94 84 GLY A CA 1
ATOM 684 C C . GLY A 1 84 ? 7.001 -8.670 3.293 1.00 66.94 84 GLY A C 1
ATOM 685 O O . GLY A 1 84 ? 6.518 -7.786 2.585 1.00 66.94 84 GLY A O 1
ATOM 686 N N . ILE A 1 85 ? 8.178 -9.253 3.042 1.00 61.44 85 ILE A N 1
ATOM 687 C CA . ILE A 1 85 ? 9.013 -8.936 1.864 1.00 61.44 85 ILE A CA 1
ATOM 688 C C . ILE A 1 85 ? 9.048 -10.106 0.867 1.00 61.44 85 ILE A C 1
ATOM 690 O O . ILE A 1 85 ? 9.521 -9.939 -0.249 1.00 61.44 85 ILE A O 1
ATOM 694 N N . GLU A 1 86 ? 8.498 -11.275 1.197 1.00 57.81 86 GLU A N 1
ATOM 695 C CA . GLU A 1 86 ? 8.370 -12.394 0.257 1.00 57.81 86 GLU A CA 1
ATOM 696 C C . GLU A 1 86 ? 7.125 -13.225 0.562 1.00 57.81 86 GLU A C 1
ATOM 698 O O . GLU A 1 86 ? 6.633 -13.224 1.693 1.00 57.81 86 GLU A O 1
ATOM 703 N N . SER A 1 87 ? 6.722 -14.047 -0.410 1.00 53.47 87 SER A N 1
ATOM 704 C CA . SER A 1 87 ? 5.628 -15.018 -0.289 1.00 53.47 87 SER A CA 1
ATOM 705 C C . SER A 1 87 ? 5.793 -16.031 0.851 1.00 53.47 87 SER A C 1
ATOM 707 O O . SER A 1 87 ? 4.839 -16.730 1.183 1.00 53.47 87 SER A O 1
ATOM 709 N N . HIS A 1 88 ? 6.976 -16.118 1.477 1.00 47.03 88 HIS A N 1
ATOM 710 C CA . HIS A 1 88 ? 7.245 -17.061 2.568 1.00 47.03 88 HIS A CA 1
ATOM 711 C C . HIS A 1 88 ? 8.150 -16.529 3.700 1.00 47.03 88 HIS A C 1
ATOM 713 O O . HIS A 1 88 ? 8.466 -17.295 4.611 1.00 47.03 88 HIS A O 1
ATOM 719 N N . THR A 1 89 ? 8.552 -15.249 3.713 1.00 49.66 89 THR A N 1
ATOM 720 C CA . THR A 1 89 ? 9.362 -14.688 4.814 1.00 49.66 89 THR A CA 1
ATOM 721 C C . THR A 1 89 ? 8.767 -13.396 5.376 1.00 49.66 89 THR A C 1
ATOM 723 O O . THR A 1 89 ? 8.708 -12.342 4.741 1.00 49.66 89 THR A O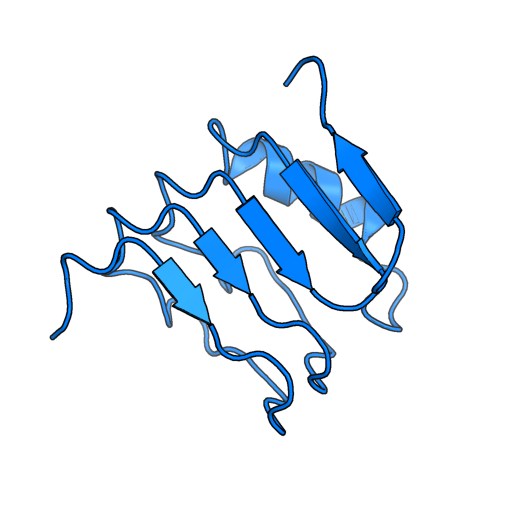 1
ATOM 726 N N . TRP A 1 90 ? 8.323 -13.486 6.631 1.00 54.22 90 TRP A N 1
ATOM 727 C CA . TRP A 1 90 ? 7.856 -12.354 7.424 1.00 54.22 90 TRP A CA 1
ATOM 728 C C . TRP A 1 90 ? 9.025 -11.772 8.209 1.00 54.22 90 TRP A C 1
ATOM 730 O O . TRP A 1 90 ? 9.676 -12.489 8.971 1.00 54.22 90 TRP A O 1
ATOM 740 N N . ILE A 1 91 ? 9.257 -10.466 8.088 1.00 60.84 91 ILE A N 1
ATOM 741 C CA . ILE A 1 91 ? 10.114 -9.752 9.029 1.00 60.84 91 ILE A CA 1
ATOM 742 C C . ILE A 1 91 ? 9.206 -9.184 10.115 1.00 60.84 91 ILE A C 1
ATOM 744 O O . ILE A 1 91 ? 8.540 -8.160 9.941 1.00 60.84 91 ILE A O 1
ATOM 748 N N . ILE A 1 92 ? 9.172 -9.879 11.250 1.00 56.84 92 ILE A N 1
ATOM 749 C CA . ILE A 1 92 ? 8.636 -9.323 12.490 1.00 56.84 92 ILE A CA 1
ATOM 750 C C . ILE A 1 92 ? 9.651 -8.286 12.954 1.00 56.84 92 ILE A C 1
ATOM 752 O O . ILE A 1 92 ? 10.821 -8.619 13.126 1.00 56.84 92 ILE A O 1
ATOM 756 N N . LEU A 1 93 ? 9.222 -7.038 13.127 1.00 59.66 93 LEU A N 1
ATOM 757 C CA . LEU A 1 93 ? 10.062 -5.967 13.659 1.00 59.66 93 LEU A CA 1
ATOM 758 C C . LEU A 1 93 ? 9.873 -5.994 15.181 1.00 59.66 93 LEU A C 1
ATOM 760 O O . LEU A 1 93 ? 8.935 -5.373 15.674 1.00 59.66 93 LEU A O 1
ATOM 764 N N . PRO A 1 94 ? 10.677 -6.766 15.947 1.00 41.72 94 PRO A N 1
ATOM 765 C CA . PRO A 1 94 ? 10.275 -7.181 17.289 1.00 41.72 94 PRO A CA 1
ATOM 766 C C . PRO A 1 94 ? 10.349 -6.025 18.287 1.00 41.72 94 PRO A C 1
ATOM 768 O O . PRO A 1 94 ? 9.742 -6.091 19.346 1.00 41.72 94 PRO A O 1
ATOM 771 N N . PHE A 1 95 ? 11.074 -4.961 17.940 1.00 43.09 95 PHE A N 1
ATOM 772 C CA . PHE A 1 95 ? 11.213 -3.755 18.740 1.00 43.09 95 PHE A CA 1
ATOM 773 C C . PHE A 1 95 ? 11.445 -2.563 17.801 1.00 43.09 95 PHE A C 1
ATOM 775 O O . PHE A 1 95 ? 12.583 -2.210 17.486 1.00 43.09 95 PHE A O 1
ATOM 782 N N . LEU A 1 96 ? 10.348 -1.972 17.328 1.00 41.16 96 LEU A N 1
ATOM 783 C CA . LEU A 1 96 ? 10.284 -0.609 16.799 1.00 41.16 96 LEU A CA 1
ATOM 784 C C . LEU A 1 96 ? 9.218 0.174 17.561 1.00 41.16 96 LEU A C 1
ATOM 786 O O . LEU A 1 96 ? 8.159 -0.422 17.856 1.00 41.16 96 LEU A O 1
#

pLDDT: mean 73.78, std 15.58, range [41.16, 92.25]

Foldseek 3Di:
DDQQAQEDAPAQDADQDQDFCNCQSNLNHAYYEHANYNPQDDDLRSCHNPANHAEYAYEQRPDDCPVVCVVSCVVRHVRHQWYHHDPPDIDGPPDD

Solvent-accessible surface area (backbone atoms only — not comparable to full-atom values): 5324 Å² total; per-residue (Å²): 133,82,47,79,43,43,67,48,81,54,50,74,39,83,46,51,68,64,54,74,42,72,36,47,63,24,43,53,20,30,36,42,33,42,29,61,46,52,50,63,64,85,57,90,43,38,59,32,42,34,61,44,26,25,38,43,32,35,54,69,48,93,48,88,56,59,70,72,43,48,62,48,47,55,73,64,27,78,50,46,46,37,42,31,49,48,103,86,46,75,45,70,50,92,85,111